Protein AF-M1BA67-F1 (afdb_monomer_lite)

Foldseek 3Di:
DDPPDQAPQDDDDDPDDPDPPDDPDDPDDDFFEDEEELADLVRQDCVVVVVDPPVCSDPVNSVVSVVSNVVSHPGPYYHYHHDDD

Organism: Solanum tuberosum (NCBI:txid4113)

Radius of gyration: 17.89 Å; chains: 1; bounding box: 38×29×51 Å

pLDDT: mean 78.24, std 15.13, range [32.69, 93.88]

Sequence (85 aa):
MSTTPAPLSPKFVPAEKSGITSVSKSDGFKFSLVSYNILAQAYVKGDLFPHSPGPCLKWKARSQAILTVLKSLGADFLCLQVWIF

Secondary structure (DSSP, 8-state):
----PPP----------TT-----S--PPP--EEEEE---GGG--GGG-TTS-HHHHSHHHHHHHHHHHHHHT--SEEEEE----

Structure (mmCIF, N/CA/C/O backbone):
data_AF-M1BA67-F1
#
_entry.id   AF-M1BA67-F1
#
loop_
_atom_site.group_PDB
_atom_site.id
_atom_site.type_symbol
_atom_site.label_atom_id
_atom_site.label_alt_id
_atom_site.label_comp_id
_atom_site.label_asym_id
_atom_site.label_entity_id
_atom_site.label_seq_id
_atom_site.pdbx_PDB_ins_code
_atom_site.Cartn_x
_atom_site.Cartn_y
_atom_site.Cartn_z
_atom_site.occupancy
_atom_site.B_iso_or_equiv
_atom_site.auth_seq_id
_atom_site.auth_comp_id
_atom_site.auth_asym_id
_atom_site.auth_atom_id
_atom_site.pdbx_PDB_model_num
ATOM 1 N N . MET A 1 1 ? -6.492 13.178 -24.110 1.00 32.69 1 MET A N 1
ATOM 2 C CA . MET A 1 1 ? -7.483 13.220 -23.013 1.00 32.69 1 MET A CA 1
ATOM 3 C C . MET A 1 1 ? -7.184 12.052 -22.082 1.00 32.69 1 MET A C 1
ATOM 5 O O . MET A 1 1 ? -7.531 10.933 -22.419 1.00 32.69 1 MET A O 1
ATOM 9 N N . SER A 1 2 ? -6.432 12.267 -20.998 1.00 43.75 2 SER A N 1
ATOM 10 C CA . SER A 1 2 ? -6.126 11.211 -20.021 1.00 43.75 2 SER A CA 1
ATOM 11 C C . SER A 1 2 ? -7.128 11.322 -18.880 1.00 43.75 2 SER A C 1
ATOM 13 O O . SER A 1 2 ? -6.994 12.194 -18.026 1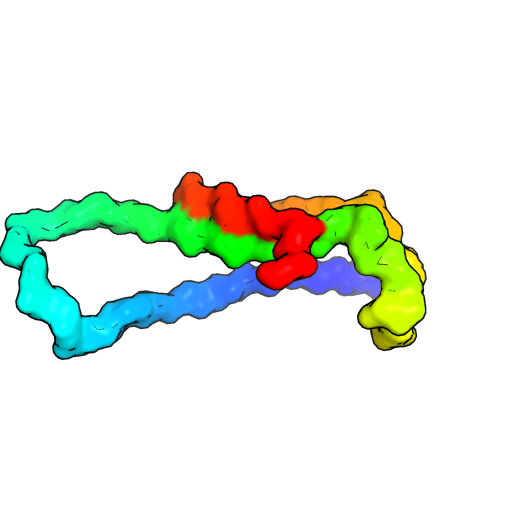.00 43.75 2 SER A O 1
ATOM 15 N N . THR A 1 3 ? -8.161 10.488 -18.894 1.00 45.81 3 THR A N 1
ATOM 16 C CA . THR A 1 3 ? -9.079 10.306 -17.769 1.00 45.81 3 THR A CA 1
ATOM 17 C C . THR A 1 3 ? -8.322 9.597 -16.654 1.00 45.81 3 THR A C 1
ATOM 19 O O . THR A 1 3 ? -8.190 8.378 -16.664 1.00 45.81 3 THR A O 1
ATOM 22 N N . THR A 1 4 ? -7.770 10.355 -15.707 1.00 56.75 4 THR A N 1
ATOM 23 C CA . THR A 1 4 ? -7.228 9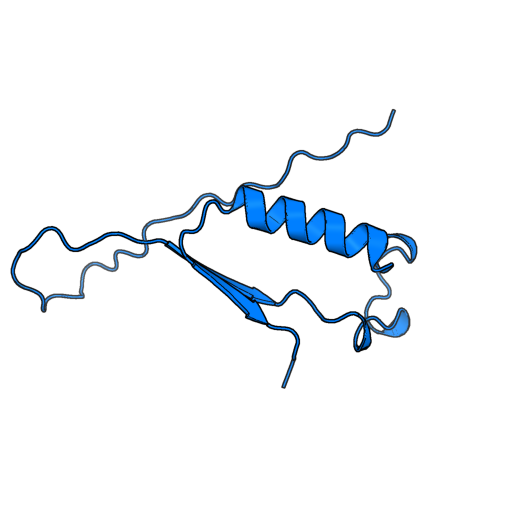.782 -14.471 1.00 56.75 4 THR A CA 1
ATOM 24 C C . THR A 1 4 ? -8.390 9.110 -13.733 1.00 56.75 4 THR A C 1
ATOM 26 O O . THR A 1 4 ? -9.322 9.819 -13.345 1.00 56.75 4 THR A O 1
ATOM 29 N N . PRO A 1 5 ? -8.400 7.775 -13.567 1.00 61.19 5 PRO A N 1
ATOM 30 C CA . PRO A 1 5 ? -9.470 7.103 -12.846 1.00 61.19 5 PRO A CA 1
ATOM 31 C C . PRO A 1 5 ? -9.502 7.630 -11.414 1.00 61.19 5 PRO A C 1
ATOM 33 O O . PRO A 1 5 ? -8.452 7.769 -10.779 1.00 61.19 5 PRO A O 1
ATOM 36 N N . ALA A 1 6 ? -10.695 7.945 -10.914 1.00 60.66 6 ALA A N 1
ATOM 37 C CA . ALA A 1 6 ? -10.858 8.297 -9.513 1.00 60.66 6 ALA A CA 1
ATOM 38 C C . ALA A 1 6 ? -10.355 7.137 -8.626 1.00 60.66 6 ALA A C 1
ATOM 40 O O . ALA A 1 6 ? -10.480 5.973 -9.025 1.00 60.66 6 ALA A O 1
ATOM 41 N N . PRO A 1 7 ? -9.784 7.425 -7.443 1.00 61.81 7 PRO A N 1
ATOM 42 C CA . PRO A 1 7 ? -9.372 6.385 -6.509 1.00 61.81 7 PRO A CA 1
ATOM 43 C C . PRO A 1 7 ? -10.563 5.475 -6.206 1.00 61.81 7 PRO A C 1
ATOM 45 O O . PRO A 1 7 ? -11.632 5.963 -5.841 1.00 61.81 7 PRO A O 1
ATOM 48 N N . LEU A 1 8 ? -10.390 4.163 -6.374 1.00 66.25 8 LEU A N 1
ATOM 49 C CA . LEU A 1 8 ? -11.403 3.186 -5.989 1.00 66.25 8 LEU A CA 1
ATOM 50 C C . LEU A 1 8 ? -11.520 3.211 -4.463 1.00 66.25 8 LEU A C 1
ATOM 52 O O . LEU A 1 8 ? -10.669 2.651 -3.778 1.00 66.25 8 LEU A O 1
ATOM 56 N N . SER A 1 9 ? -12.546 3.876 -3.935 1.00 67.50 9 SER A N 1
ATOM 57 C CA . SER A 1 9 ? -12.912 3.793 -2.524 1.00 67.50 9 SER A CA 1
ATOM 58 C C . SER A 1 9 ? -13.656 2.473 -2.292 1.00 67.50 9 SER A C 1
ATOM 60 O O . SER A 1 9 ? -14.757 2.282 -2.819 1.00 67.50 9 SER A O 1
ATOM 62 N N . PRO A 1 10 ? -13.082 1.515 -1.544 1.00 72.81 10 PRO A N 1
ATOM 63 C CA . PRO A 1 10 ? -13.777 0.271 -1.263 1.00 72.81 10 PRO A CA 1
ATOM 64 C C . PRO A 1 10 ? -14.994 0.555 -0.384 1.00 72.81 10 PRO A C 1
ATOM 66 O O . PRO A 1 10 ? -14.919 1.315 0.582 1.00 72.81 10 PRO A O 1
ATOM 69 N N . LYS A 1 11 ? -16.124 -0.082 -0.691 1.00 77.50 11 LYS A N 1
ATOM 70 C CA . LYS A 1 11 ? -17.287 -0.052 0.195 1.00 77.50 11 LYS A CA 1
ATOM 71 C C . LYS A 1 11 ? -17.045 -1.033 1.342 1.00 77.50 11 LYS A C 1
ATOM 73 O O . LYS A 1 11 ? -17.161 -2.240 1.148 1.00 77.50 11 LYS A O 1
ATOM 78 N N . PHE A 1 12 ? -16.697 -0.520 2.522 1.00 76.44 12 PHE A N 1
ATOM 79 C CA . PHE A 1 12 ? -16.567 -1.345 3.722 1.00 76.44 12 PHE A CA 1
ATOM 80 C C . PHE A 1 12 ? -17.928 -1.938 4.098 1.00 76.44 12 PHE A C 1
ATOM 82 O O . PHE A 1 12 ? -18.926 -1.222 4.199 1.00 76.44 12 PHE A O 1
ATOM 89 N N . VAL A 1 13 ? -17.966 -3.255 4.288 1.00 79.12 13 VAL A N 1
ATOM 90 C CA . VAL A 1 13 ? -19.149 -3.970 4.774 1.00 79.12 13 VAL A CA 1
ATOM 91 C C . VAL A 1 13 ? -18.895 -4.331 6.235 1.00 79.12 13 VAL A C 1
ATOM 93 O O . VAL A 1 13 ? -17.810 -4.836 6.537 1.00 79.12 13 VAL A O 1
ATOM 96 N N . PRO A 1 14 ? -19.847 -4.077 7.148 1.00 73.50 14 PRO A N 1
ATOM 97 C CA . PRO A 1 14 ? -19.708 -4.482 8.539 1.00 73.50 14 PRO A C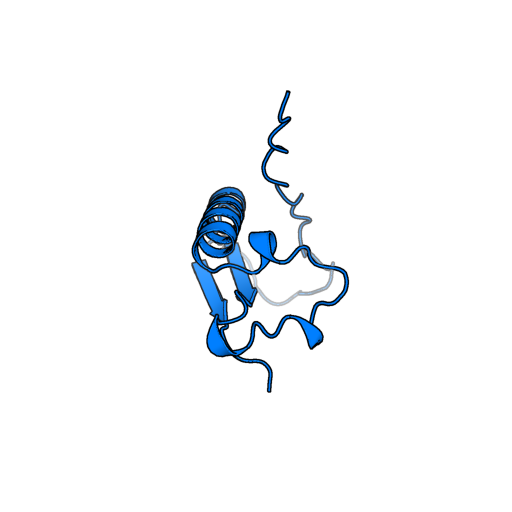A 1
ATOM 98 C C . PRO A 1 14 ? -19.401 -5.978 8.643 1.00 73.50 14 PRO A C 1
ATOM 100 O O . PRO A 1 14 ? -20.096 -6.806 8.060 1.00 73.50 14 PRO A O 1
ATOM 103 N N . ALA A 1 15 ? -18.365 -6.327 9.404 1.00 68.19 15 ALA A N 1
ATOM 104 C CA . ALA A 1 15 ? -17.974 -7.716 9.638 1.00 68.19 15 ALA A CA 1
ATOM 105 C C . ALA A 1 15 ? -18.843 -8.417 10.702 1.00 68.19 15 ALA A C 1
ATOM 107 O O . ALA A 1 15 ? -18.487 -9.509 11.147 1.00 68.19 15 ALA A O 1
ATOM 108 N N . GLU A 1 16 ? -19.949 -7.796 11.134 1.00 68.94 16 GLU A N 1
ATOM 109 C CA . GLU A 1 16 ? -20.860 -8.320 12.153 1.00 68.94 16 GLU A CA 1
ATOM 110 C C . GLU A 1 16 ? -21.432 -9.676 11.712 1.00 68.94 16 GLU A C 1
ATOM 112 O O . GLU A 1 16 ? -22.421 -9.775 10.991 1.00 68.94 16 GLU A O 1
ATOM 117 N N . LYS A 1 17 ? -20.780 -10.756 12.145 1.00 58.72 17 LYS A N 1
ATOM 118 C CA . LYS A 1 17 ? -21.349 -12.102 12.145 1.00 58.72 17 LYS A CA 1
ATOM 119 C C . LYS A 1 17 ? -22.215 -12.208 13.394 1.00 58.72 17 LYS A C 1
ATOM 121 O O . LYS A 1 17 ? -21.743 -11.880 14.482 1.00 58.72 17 LYS A O 1
ATOM 126 N N . SER A 1 18 ? -23.452 -12.678 13.251 1.00 55.22 18 SER A N 1
ATOM 127 C CA . SER A 1 18 ? -24.478 -12.755 14.305 1.00 55.22 18 SER A CA 1
ATOM 128 C C . SER A 1 18 ? -24.172 -13.746 15.454 1.00 55.22 18 SER A C 1
ATOM 130 O O . SER A 1 18 ? -25.063 -14.464 15.898 1.00 55.22 18 SER A O 1
ATOM 132 N N . GLY A 1 19 ? -22.929 -13.848 15.931 1.00 55.09 19 GLY A N 1
ATOM 133 C CA . GLY A 1 19 ? -22.518 -14.923 16.839 1.00 55.09 19 GLY A CA 1
ATOM 134 C C . GLY A 1 19 ? -21.308 -14.665 17.736 1.00 55.09 19 GLY A C 1
ATOM 135 O O . GLY A 1 19 ? -20.833 -15.615 18.345 1.00 55.09 19 GLY A O 1
ATOM 136 N N . ILE A 1 20 ? -20.797 -13.433 17.867 1.00 56.72 20 ILE A N 1
ATOM 137 C CA . ILE A 1 20 ? -19.819 -13.126 18.933 1.00 56.72 20 ILE A CA 1
ATOM 138 C C . ILE A 1 20 ? -20.589 -12.652 20.172 1.00 56.72 20 ILE A C 1
ATOM 140 O O . ILE A 1 20 ? -20.631 -11.472 20.509 1.00 56.72 20 ILE A O 1
ATOM 144 N N . THR A 1 21 ? -21.260 -13.588 20.840 1.00 53.66 21 THR A N 1
ATOM 145 C CA . THR A 1 21 ? -21.925 -13.376 22.132 1.00 53.66 21 THR A CA 1
ATOM 146 C C . THR A 1 21 ? -20.940 -13.606 23.272 1.00 53.66 21 THR A C 1
ATOM 148 O O . THR A 1 21 ? -20.997 -14.637 23.933 1.00 53.66 21 THR A O 1
ATOM 151 N N . SER A 1 22 ? -20.022 -12.671 23.516 1.00 59.38 22 SER A N 1
ATOM 152 C CA . SER A 1 22 ? -19.296 -12.651 24.797 1.00 59.38 22 SER A CA 1
ATOM 153 C C . SER A 1 22 ? -18.642 -11.307 25.127 1.00 59.38 22 SER A C 1
ATOM 155 O O . SER A 1 22 ? -17.510 -11.286 25.598 1.00 59.38 22 SER A O 1
ATOM 157 N N . VAL A 1 23 ? -19.328 -10.179 24.920 1.00 54.53 23 VAL A N 1
ATOM 158 C CA . VAL A 1 23 ? -18.988 -8.956 25.666 1.00 54.53 23 VAL A CA 1
ATOM 159 C C . VAL A 1 23 ? -20.276 -8.239 26.055 1.00 54.53 23 VAL A C 1
ATOM 161 O O . VAL A 1 23 ? -20.974 -7.652 25.233 1.00 54.53 23 VAL A O 1
ATOM 164 N N . SER A 1 24 ? -20.617 -8.318 27.336 1.00 56.53 24 SER A N 1
ATOM 165 C CA . SER A 1 24 ? -21.637 -7.484 27.957 1.00 56.53 24 SER A CA 1
ATOM 166 C C . SER A 1 24 ? -21.247 -6.003 27.846 1.00 56.53 24 SER A C 1
ATOM 168 O O . SER A 1 24 ? -20.265 -5.587 28.449 1.00 56.53 24 SER A O 1
ATOM 170 N N . LYS A 1 25 ? -22.028 -5.233 27.082 1.00 67.31 25 LYS A N 1
ATOM 171 C CA . LYS A 1 25 ? -22.267 -3.778 27.192 1.00 67.31 25 LYS A CA 1
ATOM 172 C C . LYS A 1 25 ? -21.122 -2.903 27.755 1.00 67.31 25 LYS A C 1
ATOM 174 O O . LYS A 1 25 ? -21.060 -2.610 28.943 1.00 67.31 25 LYS A O 1
ATOM 179 N N . SER A 1 26 ? -20.360 -2.322 26.838 1.00 57.00 26 SER A N 1
ATOM 180 C CA . SER A 1 26 ? -20.167 -0.871 26.707 1.00 57.00 26 SER A CA 1
ATOM 181 C C . SER A 1 26 ? -20.063 -0.586 25.205 1.00 57.00 26 SER A C 1
ATOM 183 O O . SER A 1 26 ? -19.679 -1.484 24.453 1.00 57.00 26 SER A O 1
ATOM 185 N N . ASP A 1 27 ? -20.472 0.593 24.730 1.00 64.38 27 ASP A N 1
ATOM 186 C CA . ASP A 1 27 ? -20.193 1.009 23.350 1.00 64.38 27 ASP A CA 1
ATOM 187 C C . ASP A 1 27 ? -18.668 1.055 23.179 1.00 64.38 27 ASP A C 1
ATOM 189 O O . ASP A 1 27 ? -18.011 2.032 23.531 1.00 64.38 27 ASP A O 1
ATOM 193 N N . GLY A 1 28 ? -18.087 -0.066 22.753 1.00 69.44 28 GLY A N 1
ATOM 194 C CA . GLY A 1 28 ? -16.648 -0.213 22.607 1.00 69.44 28 GLY A CA 1
ATOM 195 C C . GLY A 1 28 ? -16.095 0.812 21.621 1.00 69.44 28 GLY A C 1
ATOM 196 O O . GLY A 1 28 ? -16.793 1.280 20.718 1.00 69.44 28 GLY A O 1
ATOM 197 N N . PHE A 1 29 ? -14.817 1.150 21.774 1.00 79.81 29 PHE A N 1
ATOM 198 C CA . PHE A 1 29 ? -14.131 2.028 20.834 1.00 79.81 29 PHE A CA 1
ATOM 199 C C . PHE A 1 29 ? -14.097 1.382 19.442 1.00 79.81 29 PHE A C 1
ATOM 201 O O . PHE A 1 29 ? -13.508 0.316 19.253 1.00 79.81 29 PHE A O 1
ATOM 208 N N . LYS A 1 30 ? -14.752 2.021 18.468 1.00 82.12 30 LYS A N 1
ATOM 209 C CA . LYS A 1 30 ? -14.731 1.596 17.066 1.00 82.12 30 LYS A CA 1
ATOM 210 C C . LYS A 1 30 ? -13.493 2.182 16.403 1.00 82.12 30 LYS A C 1
ATOM 212 O O . LYS A 1 30 ? -13.305 3.392 16.430 1.00 82.12 30 LYS A O 1
ATOM 217 N N . PHE A 1 31 ? -12.689 1.326 15.787 1.00 86.25 31 PHE A N 1
ATOM 218 C CA . PHE A 1 31 ? -11.547 1.731 14.978 1.00 86.25 31 PHE A CA 1
ATOM 219 C C . PHE A 1 31 ? -11.490 0.903 13.703 1.00 86.25 31 PHE A C 1
ATOM 221 O O . PHE A 1 31 ? -12.062 -0.185 13.606 1.00 86.25 31 PHE A O 1
ATOM 228 N N . SER A 1 32 ? -10.771 1.430 12.728 1.00 87.12 32 SER A N 1
ATOM 229 C CA . SER A 1 32 ? -10.525 0.811 11.440 1.00 87.12 32 SER A CA 1
ATOM 230 C C . SER A 1 32 ? -9.051 0.431 11.312 1.00 87.12 32 SER A C 1
ATOM 232 O O . SER A 1 32 ? -8.142 1.213 11.592 1.00 87.12 32 SER A O 1
ATOM 234 N N . LEU A 1 33 ? -8.814 -0.811 10.898 1.00 89.19 33 LEU A N 1
ATOM 235 C CA . LEU A 1 33 ? -7.485 -1.356 10.661 1.00 89.19 33 LEU A CA 1
ATOM 236 C C . LEU A 1 33 ? -7.410 -1.858 9.225 1.00 89.19 33 LEU A C 1
ATOM 238 O O . LEU A 1 33 ? -8.243 -2.650 8.788 1.00 89.19 33 LEU A O 1
ATOM 242 N N . VAL A 1 34 ? -6.374 -1.434 8.513 1.00 90.56 34 VAL A N 1
ATOM 2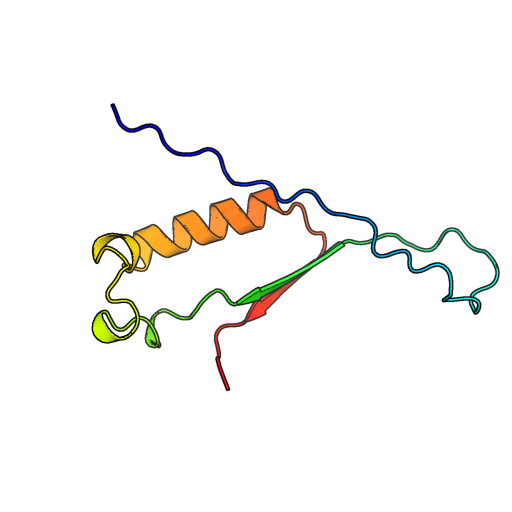43 C CA . VAL A 1 34 ? -6.065 -1.911 7.169 1.00 90.56 34 VAL A CA 1
ATOM 244 C C . VAL A 1 34 ? -4.708 -2.594 7.187 1.00 90.56 34 VAL A C 1
ATOM 246 O O . VAL A 1 34 ? -3.708 -2.007 7.594 1.00 90.56 34 VAL A O 1
ATOM 249 N N . SER A 1 35 ? -4.665 -3.825 6.681 1.00 92.19 35 SER A N 1
ATOM 250 C CA . SER A 1 35 ? -3.422 -4.506 6.331 1.00 92.19 35 SER A CA 1
ATOM 251 C C . SER A 1 35 ? -3.264 -4.504 4.814 1.00 92.19 35 SER A C 1
ATOM 253 O O . SER A 1 35 ? -4.183 -4.902 4.099 1.00 92.19 35 SER A O 1
ATOM 255 N N . TYR A 1 36 ? -2.129 -4.011 4.316 1.00 92.38 36 TYR A N 1
ATOM 256 C CA . TYR A 1 36 ? -1.901 -3.857 2.882 1.00 92.38 36 TYR A CA 1
ATOM 257 C C . TYR A 1 36 ? -0.470 -4.238 2.498 1.00 92.38 36 TYR A C 1
ATOM 259 O O . TYR A 1 36 ? 0.498 -3.641 2.973 1.00 92.38 36 TYR A O 1
ATOM 267 N N . ASN A 1 37 ? -0.317 -5.205 1.592 1.00 92.06 37 ASN A N 1
ATOM 268 C CA . ASN A 1 37 ? 0.984 -5.541 1.022 1.00 92.06 37 ASN A CA 1
ATOM 269 C C . ASN A 1 37 ? 1.310 -4.580 -0.127 1.00 92.06 37 ASN A C 1
ATOM 271 O O . ASN A 1 37 ? 0.676 -4.600 -1.181 1.00 92.06 37 ASN A O 1
ATOM 275 N N . ILE A 1 38 ? 2.304 -3.721 0.083 1.00 90.88 38 ILE A N 1
ATOM 276 C CA . ILE A 1 38 ? 2.687 -2.690 -0.884 1.00 90.88 38 ILE A CA 1
ATOM 277 C C . ILE A 1 38 ? 3.639 -3.204 -1.966 1.00 90.88 38 ILE A C 1
ATOM 279 O O . ILE A 1 38 ? 3.988 -2.421 -2.845 1.00 90.88 38 ILE A O 1
ATOM 283 N N . LEU A 1 39 ? 4.047 -4.483 -1.928 1.00 89.56 39 LEU A N 1
ATOM 284 C CA . LEU A 1 39 ? 5.014 -5.124 -2.827 1.00 89.56 39 LEU A CA 1
ATOM 285 C C . LEU A 1 39 ? 6.303 -4.294 -2.971 1.00 89.56 39 LEU A C 1
ATOM 287 O O . LEU A 1 39 ? 6.380 -3.354 -3.774 1.00 89.56 39 LEU A O 1
ATOM 291 N N . ALA A 1 40 ? 7.340 -4.646 -2.209 1.00 86.19 40 ALA A N 1
ATOM 292 C CA . ALA A 1 40 ? 8.592 -3.895 -2.235 1.00 86.19 40 ALA A CA 1
ATOM 293 C C . ALA A 1 40 ? 9.229 -3.847 -3.630 1.00 86.19 40 ALA A C 1
ATOM 295 O O . ALA A 1 40 ? 9.128 -4.780 -4.427 1.00 86.19 40 ALA A O 1
ATOM 296 N N . GLN A 1 41 ? 9.929 -2.744 -3.907 1.00 85.69 41 GLN A N 1
ATOM 297 C CA . GLN A 1 41 ? 10.551 -2.496 -5.208 1.00 85.69 41 GLN A CA 1
ATOM 298 C C . GLN A 1 41 ? 11.535 -3.604 -5.620 1.00 85.69 41 GLN A C 1
ATOM 300 O O . GLN A 1 41 ? 11.634 -3.904 -6.805 1.00 85.69 41 GLN A O 1
ATOM 305 N N . ALA A 1 42 ? 12.207 -4.246 -4.658 1.00 85.88 42 ALA A N 1
ATOM 306 C CA . ALA A 1 42 ? 13.137 -5.351 -4.904 1.00 85.88 42 ALA A CA 1
ATOM 307 C C . ALA A 1 42 ? 12.479 -6.593 -5.543 1.00 85.88 42 ALA A C 1
ATOM 309 O O . ALA A 1 42 ? 13.159 -7.375 -6.203 1.00 85.88 42 ALA A O 1
ATOM 310 N N . TYR A 1 43 ? 11.161 -6.760 -5.384 1.00 83.69 43 TYR A N 1
ATOM 311 C CA . TYR A 1 43 ? 10.402 -7.884 -5.944 1.00 83.69 43 TYR A CA 1
ATOM 312 C C . TYR A 1 43 ? 9.715 -7.548 -7.270 1.00 83.69 43 TYR A C 1
ATOM 314 O O . TYR A 1 43 ? 9.074 -8.403 -7.877 1.00 83.69 43 TYR A O 1
ATOM 322 N N . VAL A 1 44 ? 9.856 -6.312 -7.752 1.00 84.44 44 VAL A N 1
ATOM 323 C CA . VAL A 1 44 ? 9.311 -5.912 -9.046 1.00 84.44 44 VAL A CA 1
ATOM 324 C C . VAL A 1 44 ? 10.254 -6.375 -10.145 1.00 84.44 44 VAL A C 1
ATOM 326 O O . VAL A 1 44 ? 11.192 -5.673 -10.519 1.00 84.44 44 VAL A O 1
ATOM 329 N N . LYS A 1 45 ? 9.990 -7.564 -10.677 1.00 82.44 45 LYS A N 1
ATOM 330 C CA . LYS A 1 45 ? 10.632 -8.068 -11.893 1.00 82.44 45 LYS A CA 1
ATOM 331 C C . LYS A 1 45 ? 9.598 -8.079 -13.009 1.00 82.44 45 LYS A C 1
ATOM 333 O O . LYS A 1 45 ? 8.504 -8.590 -12.799 1.00 82.44 45 LYS A O 1
ATOM 338 N N . GLY A 1 46 ? 9.932 -7.509 -14.169 1.00 77.56 46 GLY A N 1
ATOM 339 C CA . GLY A 1 46 ? 9.008 -7.429 -15.310 1.00 77.56 46 GLY A CA 1
ATOM 340 C C . GLY A 1 46 ? 8.424 -8.793 -15.685 1.00 77.56 46 GLY A C 1
ATOM 341 O O . GLY A 1 46 ? 7.222 -8.904 -15.895 1.00 77.56 46 GLY A O 1
ATOM 342 N N . ASP A 1 47 ? 9.250 -9.837 -15.620 1.00 81.44 47 ASP A N 1
ATOM 343 C CA . ASP A 1 47 ? 8.860 -11.217 -15.931 1.00 81.44 47 ASP A CA 1
ATOM 344 C C . ASP A 1 47 ? 7.821 -11.799 -14.958 1.00 81.44 47 ASP A C 1
ATOM 346 O O . ASP A 1 47 ? 7.038 -12.663 -15.340 1.00 81.44 47 ASP A O 1
ATOM 350 N N . LEU A 1 48 ? 7.773 -11.315 -13.708 1.00 85.06 48 LEU A N 1
ATOM 351 C CA . LEU A 1 48 ? 6.751 -11.714 -12.728 1.00 85.06 48 LEU A CA 1
ATOM 352 C C . LEU A 1 48 ? 5.405 -11.015 -12.974 1.00 85.06 48 LEU A C 1
ATOM 354 O O . LEU A 1 48 ? 4.384 -11.436 -12.436 1.00 85.06 48 LEU A O 1
ATOM 358 N N . PHE A 1 49 ? 5.392 -9.950 -13.781 1.00 86.81 49 PHE A N 1
ATOM 359 C CA . PHE A 1 49 ? 4.208 -9.145 -14.075 1.00 86.81 49 PHE A CA 1
ATOM 360 C C . PHE A 1 49 ? 4.056 -8.899 -15.589 1.00 86.81 49 PHE A C 1
ATOM 362 O O . PHE A 1 49 ? 4.000 -7.741 -16.010 1.00 86.81 49 PHE A O 1
ATOM 369 N N . PRO A 1 50 ? 3.938 -9.953 -16.422 1.00 87.38 50 PRO A N 1
ATOM 370 C CA . PRO A 1 50 ? 3.975 -9.835 -17.886 1.00 87.38 50 PRO A CA 1
ATOM 371 C C . PRO A 1 50 ? 2.796 -9.041 -18.469 1.00 87.38 50 PRO A C 1
ATOM 373 O O . PRO A 1 50 ? 2.903 -8.453 -19.541 1.00 87.38 50 PRO A O 1
ATOM 376 N N . HIS A 1 51 ? 1.671 -8.995 -17.754 1.00 90.50 51 HIS A N 1
ATOM 377 C CA . HIS A 1 51 ? 0.481 -8.236 -18.148 1.00 90.50 51 HIS A CA 1
ATOM 378 C C . HIS A 1 51 ? 0.492 -6.784 -17.653 1.00 90.50 51 HIS A C 1
ATOM 380 O O . HIS A 1 51 ? -0.374 -5.997 -18.033 1.00 90.50 51 HIS A O 1
ATOM 386 N N . SER A 1 52 ? 1.453 -6.417 -16.802 1.00 85.94 52 SER A N 1
ATOM 387 C CA . SER A 1 52 ? 1.571 -5.061 -16.274 1.00 85.94 52 SER A CA 1
ATOM 388 C C . SER A 1 52 ? 2.482 -4.228 -17.175 1.00 85.94 52 SER A C 1
ATOM 390 O O . SER A 1 52 ? 3.646 -4.586 -17.361 1.00 85.94 52 SER A O 1
ATOM 392 N N . PRO A 1 53 ? 2.024 -3.073 -17.688 1.00 89.19 53 PRO A N 1
ATOM 393 C CA . PRO A 1 53 ? 2.882 -2.191 -18.467 1.00 89.19 53 PRO A CA 1
ATOM 394 C C . PRO A 1 53 ? 4.117 -1.762 -17.661 1.00 89.19 53 PRO A C 1
ATOM 396 O O . PRO A 1 53 ? 4.001 -1.319 -16.517 1.00 89.19 53 PRO A O 1
ATOM 399 N N . GLY A 1 54 ? 5.305 -1.815 -18.268 1.00 85.69 54 GLY A N 1
ATOM 400 C CA . GLY A 1 54 ? 6.571 -1.453 -17.611 1.00 85.69 54 GLY A CA 1
ATOM 401 C C . GLY A 1 54 ? 6.575 -0.094 -16.878 1.00 85.69 54 GLY A C 1
ATOM 402 O O . GLY A 1 54 ? 7.115 -0.013 -15.772 1.00 85.69 54 GLY A O 1
ATOM 403 N N . PRO A 1 55 ? 5.949 0.981 -17.404 1.00 87.94 55 PRO A N 1
ATOM 404 C CA . PRO A 1 55 ? 5.827 2.251 -16.684 1.00 87.94 55 PRO A CA 1
ATOM 405 C C . PRO A 1 55 ? 5.075 2.145 -15.349 1.00 87.94 55 PRO A C 1
ATOM 407 O O . PRO A 1 55 ? 5.441 2.835 -14.399 1.00 87.94 55 PRO A O 1
ATOM 410 N N . CYS A 1 56 ? 4.076 1.262 -15.256 1.00 86.19 56 CYS A N 1
ATOM 411 C CA . CYS A 1 56 ? 3.296 1.020 -14.041 1.00 86.19 56 CYS A CA 1
ATOM 412 C C . CYS A 1 56 ? 4.102 0.280 -12.970 1.00 86.19 56 CYS A C 1
ATOM 414 O O . CYS A 1 56 ? 3.769 0.374 -11.796 1.00 86.19 56 CYS A O 1
ATOM 416 N N . LEU A 1 57 ? 5.168 -0.427 -13.353 1.00 87.00 57 LEU A N 1
ATOM 417 C CA . LEU A 1 57 ? 6.050 -1.151 -12.437 1.00 87.00 57 LEU A CA 1
ATOM 418 C C . LEU A 1 57 ? 7.140 -0.252 -11.821 1.00 87.00 57 LEU A C 1
ATOM 420 O O . LEU A 1 57 ? 7.751 -0.605 -10.812 1.00 87.00 57 LEU A O 1
ATOM 424 N N . LYS A 1 58 ? 7.375 0.945 -12.377 1.00 90.00 58 LYS A N 1
ATOM 425 C CA . LYS A 1 58 ? 8.365 1.891 -11.843 1.00 90.00 58 LYS A CA 1
ATOM 426 C C . LYS A 1 58 ? 7.934 2.415 -10.473 1.00 90.00 58 LYS A C 1
ATOM 428 O O . LYS A 1 58 ? 6.816 2.906 -10.318 1.00 90.00 58 LYS A O 1
ATOM 433 N N . TRP A 1 59 ? 8.863 2.431 -9.514 1.00 88.94 59 TRP A N 1
ATOM 434 C CA . TRP A 1 59 ? 8.613 2.897 -8.142 1.00 88.94 59 TRP A CA 1
ATOM 435 C C . TRP A 1 59 ? 7.918 4.262 -8.071 1.00 88.94 59 TRP A C 1
ATOM 437 O O . TRP A 1 59 ? 6.989 4.445 -7.290 1.00 88.94 59 TRP A O 1
ATOM 447 N N . LYS A 1 60 ? 8.314 5.218 -8.922 1.00 90.50 60 LYS A N 1
ATOM 448 C CA . LYS A 1 60 ? 7.715 6.561 -8.955 1.00 90.50 60 LYS A CA 1
ATOM 449 C C . LYS A 1 60 ? 6.212 6.526 -9.255 1.00 90.50 60 LYS A C 1
ATOM 451 O O . LYS A 1 60 ? 5.456 7.237 -8.607 1.00 90.50 60 LYS A O 1
ATOM 456 N N . ALA A 1 61 ? 5.778 5.700 -10.206 1.00 90.12 61 ALA A N 1
ATOM 457 C CA . ALA A 1 61 ? 4.361 5.546 -10.526 1.00 90.12 61 ALA A CA 1
ATOM 458 C C . ALA A 1 61 ? 3.632 4.745 -9.434 1.00 90.12 61 ALA A C 1
ATOM 460 O O . ALA A 1 61 ? 2.573 5.153 -8.961 1.00 90.12 61 ALA A O 1
ATOM 461 N N . ARG A 1 62 ? 4.239 3.640 -8.979 1.00 92.00 62 ARG A N 1
ATOM 462 C CA . ARG A 1 62 ? 3.662 2.758 -7.954 1.00 92.00 62 ARG A CA 1
ATOM 463 C C . ARG A 1 62 ? 3.453 3.447 -6.613 1.00 92.00 62 ARG A C 1
ATOM 465 O O . ARG A 1 62 ? 2.381 3.324 -6.041 1.00 92.00 62 ARG A O 1
ATOM 472 N N . SER A 1 63 ? 4.450 4.171 -6.115 1.00 91.56 63 SER A N 1
ATOM 473 C CA . SER A 1 63 ? 4.381 4.874 -4.826 1.00 91.56 63 SER A CA 1
ATOM 474 C C . SER A 1 63 ? 3.276 5.929 -4.799 1.00 91.56 63 SER A C 1
ATOM 476 O O . SER A 1 63 ? 2.565 6.029 -3.803 1.00 91.56 63 SER A O 1
ATOM 478 N N . GLN A 1 64 ? 3.073 6.658 -5.902 1.00 92.06 64 GLN A N 1
ATOM 479 C CA . GLN A 1 64 ? 1.956 7.597 -6.032 1.00 92.06 64 GLN A CA 1
ATOM 480 C C . GLN A 1 64 ? 0.608 6.871 -6.017 1.00 92.06 64 GLN A C 1
ATOM 482 O O . GLN A 1 64 ? -0.298 7.282 -5.299 1.00 92.06 64 GLN A O 1
ATOM 487 N N . ALA A 1 65 ? 0.485 5.759 -6.746 1.00 90.25 65 ALA A N 1
ATOM 488 C CA . ALA A 1 65 ? -0.734 4.955 -6.738 1.00 90.25 65 ALA A CA 1
ATOM 489 C C . ALA A 1 65 ? -1.032 4.361 -5.348 1.00 90.25 65 ALA A C 1
ATOM 491 O O . ALA A 1 65 ? -2.157 4.468 -4.867 1.00 90.25 65 ALA A O 1
ATOM 492 N N . ILE A 1 66 ? -0.021 3.801 -4.672 1.00 91.56 66 ILE A N 1
ATOM 493 C CA . ILE A 1 66 ? -0.133 3.272 -3.305 1.00 91.56 66 ILE A CA 1
ATOM 494 C C . ILE A 1 66 ? -0.587 4.377 -2.352 1.00 91.56 66 ILE A C 1
ATOM 496 O O . ILE A 1 66 ? -1.542 4.180 -1.612 1.00 91.56 66 ILE A O 1
ATOM 500 N N . LEU A 1 67 ? 0.041 5.555 -2.397 1.00 91.81 67 LEU A N 1
ATOM 501 C CA . LEU A 1 67 ? -0.330 6.678 -1.537 1.00 91.81 67 LEU A CA 1
ATOM 502 C C . LEU A 1 67 ? -1.789 7.100 -1.741 1.00 91.81 67 LEU A C 1
ATOM 504 O O . LEU A 1 67 ? -2.500 7.347 -0.768 1.00 91.81 67 LEU A O 1
ATOM 508 N N . THR A 1 68 ? -2.236 7.164 -2.994 1.00 91.88 68 THR A N 1
ATOM 509 C CA . THR A 1 68 ? -3.625 7.474 -3.340 1.00 91.88 68 THR A CA 1
ATOM 510 C C . THR A 1 68 ? -4.594 6.445 -2.759 1.00 91.88 68 THR A C 1
ATOM 512 O O . THR A 1 68 ? -5.593 6.831 -2.153 1.00 91.88 68 THR A O 1
ATOM 515 N N . VAL A 1 69 ? -4.277 5.150 -2.868 1.00 90.50 69 VAL A N 1
ATOM 516 C CA . VAL A 1 69 ? -5.088 4.075 -2.280 1.00 90.50 69 VAL A CA 1
ATOM 517 C C . VAL A 1 69 ? -5.121 4.194 -0.757 1.00 90.50 69 VAL A C 1
ATOM 519 O O . VAL A 1 69 ? -6.206 4.284 -0.191 1.00 90.50 69 VAL A O 1
ATOM 522 N N . LEU A 1 70 ? -3.968 4.281 -0.088 1.00 90.56 70 LEU A N 1
ATOM 523 C CA . LEU A 1 70 ? -3.902 4.338 1.378 1.00 90.56 70 LEU A CA 1
ATOM 524 C C . LEU A 1 70 ? -4.685 5.530 1.949 1.00 90.56 70 LEU A C 1
ATOM 526 O O . LEU A 1 70 ? -5.400 5.372 2.934 1.00 90.56 70 LEU A O 1
ATOM 530 N N . LYS A 1 71 ? -4.621 6.701 1.298 1.00 90.25 71 LYS A N 1
ATOM 531 C CA . LYS A 1 71 ? -5.422 7.876 1.682 1.00 90.25 71 LYS A CA 1
ATOM 532 C C . LYS A 1 71 ? -6.923 7.654 1.505 1.00 90.25 71 LYS A C 1
ATOM 534 O O . LYS A 1 71 ? -7.702 8.115 2.329 1.00 90.25 71 LYS A O 1
ATOM 539 N N . SER A 1 72 ? -7.328 6.959 0.442 1.00 89.69 72 SER A N 1
ATOM 540 C CA . SER A 1 72 ? -8.745 6.699 0.159 1.00 89.69 72 SER A CA 1
ATOM 541 C C . SER A 1 72 ? -9.395 5.691 1.112 1.00 89.69 72 SER A C 1
ATOM 543 O O . SER A 1 72 ? -10.618 5.665 1.214 1.00 89.69 72 SER A O 1
ATOM 545 N N . LEU A 1 73 ? -8.596 4.882 1.818 1.00 89.12 73 LEU A N 1
ATOM 546 C CA . LEU A 1 73 ? -9.098 3.873 2.754 1.00 89.12 73 LEU A CA 1
ATOM 547 C C . LEU A 1 73 ? -9.602 4.470 4.071 1.00 89.12 73 LEU A C 1
ATOM 549 O O . LEU A 1 73 ? -10.408 3.827 4.732 1.00 89.12 73 LEU A O 1
ATOM 553 N N . GLY A 1 74 ? -9.144 5.670 4.449 1.00 87.56 74 GLY A N 1
ATOM 554 C CA . GLY A 1 74 ? -9.624 6.368 5.648 1.00 87.56 74 GLY A CA 1
ATOM 555 C C . GLY A 1 74 ? -9.451 5.577 6.949 1.00 87.56 74 GLY A C 1
ATOM 556 O O . GLY A 1 74 ? -10.299 5.687 7.827 1.00 87.56 74 GLY A O 1
ATOM 557 N N . ALA A 1 75 ? -8.401 4.753 7.046 1.00 89.25 75 ALA A N 1
ATOM 558 C CA . ALA A 1 75 ? -8.174 3.878 8.191 1.00 89.25 75 ALA A CA 1
ATOM 559 C C . ALA A 1 75 ? -7.441 4.587 9.342 1.00 89.25 75 ALA A C 1
ATOM 561 O O . ALA A 1 75 ? -6.522 5.369 9.093 1.00 89.25 75 ALA A O 1
ATOM 562 N N . ASP A 1 76 ? -7.786 4.245 10.585 1.00 90.44 76 ASP A N 1
ATOM 563 C CA . ASP A 1 76 ? -7.113 4.741 11.795 1.00 90.44 76 ASP A CA 1
ATOM 564 C C . ASP A 1 76 ? -5.712 4.131 11.938 1.00 90.44 76 ASP A C 1
ATOM 566 O O . ASP A 1 76 ? -4.759 4.802 12.332 1.00 90.44 76 ASP A O 1
ATOM 570 N N . PHE A 1 77 ? -5.574 2.854 11.565 1.00 92.25 77 PHE A N 1
ATOM 571 C CA . PHE A 1 77 ? -4.313 2.122 11.593 1.00 92.25 77 PHE A CA 1
ATOM 572 C C . PHE A 1 77 ? -4.007 1.478 10.237 1.00 92.25 77 PHE A C 1
ATOM 574 O O . PHE A 1 77 ? -4.849 0.805 9.635 1.00 92.25 77 PHE A O 1
ATOM 581 N N . LEU A 1 78 ? -2.762 1.641 9.781 1.00 92.62 78 LEU A N 1
ATOM 582 C CA . LEU A 1 78 ? -2.238 1.057 8.546 1.00 92.62 78 LEU A CA 1
ATOM 583 C C . LEU A 1 78 ? -1.060 0.126 8.856 1.00 92.62 78 LEU A C 1
ATOM 585 O O . LEU A 1 78 ? -0.006 0.570 9.306 1.00 92.62 78 LEU A O 1
ATOM 589 N N . CYS A 1 79 ? -1.211 -1.162 8.555 1.00 93.88 79 CYS A N 1
ATOM 590 C CA . CYS A 1 79 ? -0.156 -2.168 8.647 1.00 93.88 79 CYS A CA 1
ATOM 591 C C . CYS A 1 79 ? 0.342 -2.528 7.244 1.00 93.88 79 CYS A C 1
ATOM 593 O O . CYS A 1 79 ? -0.335 -3.241 6.500 1.00 93.88 79 CYS A O 1
ATOM 595 N N . LEU A 1 80 ? 1.528 -2.042 6.873 1.00 92.50 80 LEU A N 1
ATOM 596 C CA . LEU A 1 80 ? 2.092 -2.260 5.541 1.00 92.50 80 LEU A CA 1
ATOM 597 C C . LEU A 1 80 ? 3.054 -3.450 5.522 1.00 92.50 80 LEU A C 1
ATOM 599 O O . LEU A 1 80 ? 3.977 -3.524 6.330 1.00 92.50 80 LEU A O 1
ATOM 603 N N . GLN A 1 81 ? 2.864 -4.354 4.563 1.00 91.88 81 GLN A N 1
ATOM 604 C CA . GLN A 1 81 ? 3.753 -5.491 4.327 1.00 91.88 81 GLN A CA 1
ATOM 605 C C . GLN A 1 81 ? 4.584 -5.281 3.064 1.00 91.88 81 GLN A C 1
ATOM 607 O O . GLN A 1 81 ? 4.118 -4.723 2.071 1.00 91.88 81 GLN A O 1
ATOM 612 N N . VAL A 1 82 ? 5.826 -5.752 3.111 1.00 81.62 82 VAL A N 1
ATOM 613 C CA . VAL A 1 82 ? 6.799 -5.660 2.011 1.00 81.62 82 VAL A CA 1
ATOM 614 C C . VAL A 1 82 ? 7.298 -7.025 1.531 1.00 81.62 82 VAL A C 1
ATOM 616 O O . VAL A 1 82 ? 7.966 -7.085 0.499 1.00 81.62 82 VAL A O 1
ATOM 619 N N 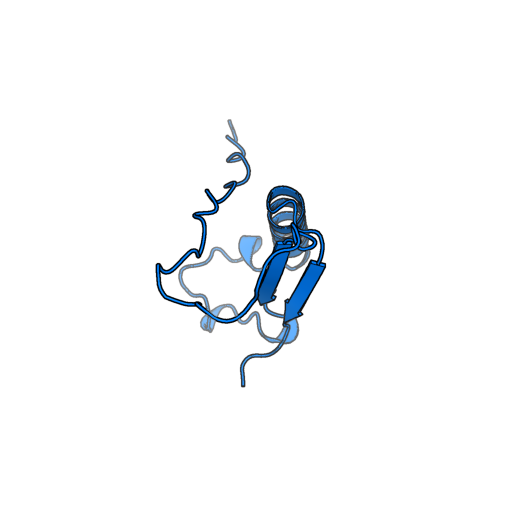. TRP A 1 83 ? 6.968 -8.101 2.256 1.00 61.28 83 TRP A N 1
ATOM 620 C CA . TRP A 1 83 ? 7.422 -9.474 2.019 1.00 61.28 83 TRP A CA 1
ATOM 621 C C . TRP A 1 83 ? 6.270 -10.391 1.580 1.00 61.28 83 TRP A C 1
ATOM 623 O O . 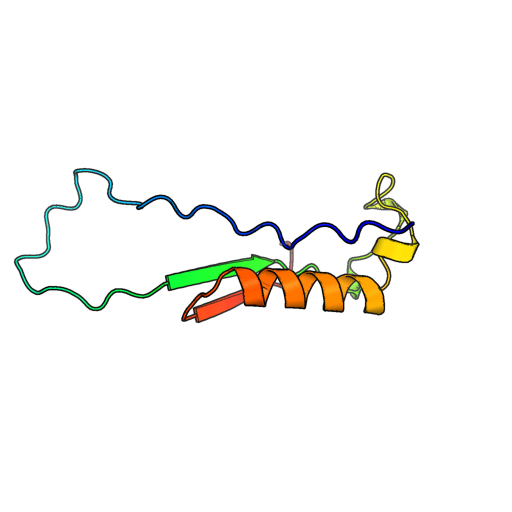TRP A 1 83 ? 5.135 -10.231 2.026 1.00 61.28 83 TRP A O 1
ATOM 633 N N . ILE A 1 84 ? 6.590 -11.345 0.707 1.00 53.06 84 ILE A N 1
ATOM 634 C CA . ILE A 1 84 ? 5.851 -12.593 0.482 1.00 53.06 84 ILE A CA 1
ATOM 635 C C . ILE A 1 84 ? 6.799 -13.689 0.955 1.00 53.06 84 ILE A C 1
ATOM 637 O O . ILE A 1 84 ? 7.827 -13.886 0.312 1.00 53.06 84 ILE A O 1
ATOM 641 N N . PHE A 1 85 ? 6.483 -14.329 2.078 1.00 41.62 85 PHE A N 1
ATOM 642 C CA . PHE A 1 85 ? 6.953 -15.661 2.458 1.00 41.62 85 PHE A CA 1
ATOM 643 C C . PHE A 1 85 ? 5.780 -16.395 3.094 1.00 41.62 85 PHE A C 1
ATOM 645 O O . PHE A 1 85 ? 5.035 -15.730 3.851 1.00 41.62 85 PHE A O 1
#

InterPro domains:
  IPR036691 Endonuclease/exonuclease/phosphatase superfamily [G3DSA:3.60.10.10] (4-81)
  IPR036691 Endonuclease/exonuclease/phosphatase superfamily [SSF56219] (30-81)
  IPR050410 CCR4/nocturin mRNA turnover and transcription [PTHR12121] (26-81)